Protein AF-A0AAN7MQM8-F1 (afdb_monomer)

Foldseek 3Di:
DDPPPPPLDAEFDADWDDPVVPDIDTQADPDPVRGPDGFDDPQDQQNRYWDDWDWDCPDVVDIDIKTWGHGPVVRDIDID

Nearest PDB structures (foldseek):
  6x89-assembly1_S3  TM=4.770E-01  e=2.152E+00  Vigna radiata
  3q6c-assembly14_O  TM=5.052E-01  e=3.301E+00  Klebsiella variicola At-22
  6z32-assembly2_B  TM=4.452E-01  e=6.873E+00  Homo sapiens
  1o7y-assembly1_D  TM=3.726E-01  e=4.215E+00  Homo sapiens
  5ods-assembly2_B  TM=3.043E-01  e=6.082E+00  Mus musculus

pLDDT: mean 85.38, std 14.24, range [34.16, 97.25]

Organism: Trapa natans (NCBI:txid22666)

Sequence (80 aa):
MNSDKGNIVQSLPGLAISQDGRHWARIEGDNHSGTLFDVGVENEWDSLFVSAPRVVFYRSGDMRMYYHSFDKETGSMQSI

Radius of gyration: 15.48 Å; Cα contacts (8 Å, |Δi|>4): 132; chains: 1; bounding box: 35×22×54 Å

Secondary structure (DSSP, 8-state):
-------------BEEE-SSSSS-EEEP-SSTT-BSSPPPPTTSTTTT--EEEEEEEEETTEEEEEEEEEETTTTEEEE-

Structure (mmCIF, N/CA/C/O backbone):
data_AF-A0AAN7MQM8-F1
#
_entry.id   AF-A0AAN7MQM8-F1
#
loop_
_atom_site.group_PDB
_atom_site.id
_atom_site.type_symbol
_atom_site.label_atom_id
_atom_site.label_alt_id
_atom_site.label_comp_id
_atom_site.label_asym_id
_atom_site.label_entity_id
_atom_site.label_seq_id
_atom_site.pdbx_PDB_ins_code
_atom_site.Cartn_x
_atom_site.Cartn_y
_atom_site.Cartn_z
_atom_site.occupancy
_atom_site.B_iso_or_equiv
_atom_site.auth_seq_id
_atom_site.auth_comp_id
_atom_site.auth_asym_id
_atom_site.auth_atom_id
_atom_site.pdbx_PDB_model_num
ATOM 1 N N . MET A 1 1 ? -6.158 3.745 34.938 1.00 35.53 1 MET A N 1
ATOM 2 C CA . MET A 1 1 ? -5.181 3.086 34.050 1.00 35.53 1 MET A CA 1
ATOM 3 C C . MET A 1 1 ? -5.199 3.853 32.743 1.00 35.53 1 MET A C 1
ATOM 5 O O . MET A 1 1 ? -6.181 3.759 32.023 1.00 35.53 1 MET A O 1
ATOM 9 N N . ASN A 1 2 ? -4.199 4.706 32.511 1.00 34.16 2 ASN A N 1
ATOM 10 C CA . ASN A 1 2 ? -4.033 5.376 31.223 1.00 34.16 2 ASN A CA 1
ATOM 11 C C . ASN A 1 2 ? -3.611 4.302 30.223 1.00 34.16 2 ASN A C 1
ATOM 13 O O . ASN A 1 2 ? -2.553 3.705 30.392 1.00 34.16 2 ASN A O 1
ATOM 17 N N . SER A 1 3 ? -4.456 4.008 29.237 1.00 48.94 3 SER A N 1
ATOM 18 C CA . SER A 1 3 ? -4.010 3.263 28.069 1.00 48.94 3 SER A CA 1
ATOM 19 C C . SER A 1 3 ? -3.027 4.166 27.339 1.00 48.94 3 SER A C 1
ATOM 21 O O . SER A 1 3 ? -3.436 5.199 26.798 1.00 48.94 3 SER A O 1
ATOM 23 N N . ASP A 1 4 ? -1.747 3.806 27.341 1.00 49.28 4 ASP A N 1
ATOM 24 C CA . ASP A 1 4 ? -0.825 4.307 26.334 1.00 49.28 4 ASP A CA 1
ATOM 25 C C . ASP A 1 4 ? -1.505 4.070 24.986 1.00 49.28 4 ASP A C 1
ATOM 27 O O . ASP A 1 4 ? -1.764 2.928 24.596 1.00 49.28 4 ASP A O 1
ATOM 31 N N . LYS A 1 5 ? -1.909 5.156 24.319 1.00 54.41 5 LYS A N 1
ATOM 32 C CA . LYS A 1 5 ? -2.365 5.100 22.935 1.00 54.41 5 LYS A CA 1
ATOM 33 C C . LYS A 1 5 ? -1.138 4.664 22.149 1.00 54.41 5 LYS A C 1
ATOM 35 O O . LYS A 1 5 ? -0.324 5.505 21.782 1.00 54.41 5 LYS A O 1
ATOM 40 N N . GLY A 1 6 ? -0.948 3.353 22.002 1.00 55.88 6 GLY A N 1
ATOM 41 C CA . GLY A 1 6 ? 0.135 2.804 21.203 1.00 55.88 6 GLY A CA 1
ATOM 42 C C . GLY A 1 6 ? 0.091 3.507 19.858 1.00 55.88 6 GLY A C 1
ATOM 43 O O . GLY A 1 6 ? -0.954 3.495 19.209 1.00 55.88 6 GLY A O 1
ATOM 44 N N . ASN A 1 7 ? 1.169 4.206 19.502 1.00 60.91 7 ASN A N 1
ATOM 45 C CA . ASN A 1 7 ? 1.244 4.916 18.235 1.00 60.91 7 ASN A CA 1
ATOM 46 C C . ASN A 1 7 ? 1.023 3.886 17.129 1.00 60.91 7 ASN A C 1
ATOM 48 O O . ASN A 1 7 ? 1.877 3.029 16.894 1.00 60.91 7 ASN A O 1
ATOM 52 N N . ILE A 1 8 ? -0.149 3.932 16.501 1.00 63.50 8 ILE A N 1
ATOM 53 C CA . ILE A 1 8 ? -0.441 3.091 15.351 1.00 63.50 8 ILE A CA 1
ATOM 54 C C . ILE A 1 8 ? 0.432 3.641 14.236 1.00 63.50 8 ILE A C 1
ATOM 56 O O . ILE A 1 8 ? 0.235 4.765 13.778 1.00 63.50 8 ILE A O 1
ATOM 60 N N . VAL A 1 9 ? 1.454 2.876 13.863 1.00 67.81 9 VAL A N 1
ATOM 61 C CA . VAL A 1 9 ? 2.280 3.218 12.711 1.00 67.81 9 VAL A CA 1
ATOM 62 C C . VAL A 1 9 ? 1.406 3.023 11.483 1.00 67.81 9 VAL A C 1
ATOM 64 O O . VAL A 1 9 ? 1.021 1.897 11.163 1.00 67.81 9 VAL A O 1
ATOM 67 N N . GLN A 1 10 ? 1.067 4.129 10.828 1.00 78.62 10 GLN A N 1
ATOM 68 C CA . GLN A 1 10 ? 0.332 4.103 9.573 1.00 78.62 10 GLN A CA 1
ATOM 69 C C . GLN A 1 10 ? 1.171 3.365 8.532 1.00 78.62 10 GLN A C 1
ATOM 71 O O . GLN A 1 10 ? 2.363 3.620 8.352 1.00 78.62 10 GLN A O 1
ATOM 76 N N . SER A 1 11 ? 0.536 2.410 7.871 1.00 79.88 11 SER A N 1
ATOM 77 C CA . SER A 1 11 ? 1.116 1.725 6.730 1.00 79.88 11 SER A CA 1
ATOM 78 C C . SER A 1 11 ? 0.857 2.567 5.488 1.00 79.88 11 SER A C 1
ATOM 80 O O . SER A 1 11 ? -0.297 2.866 5.186 1.00 79.88 11 SER A O 1
ATOM 82 N N . LEU A 1 12 ? 1.938 2.936 4.803 1.00 82.00 12 LEU A N 1
ATOM 83 C CA . LE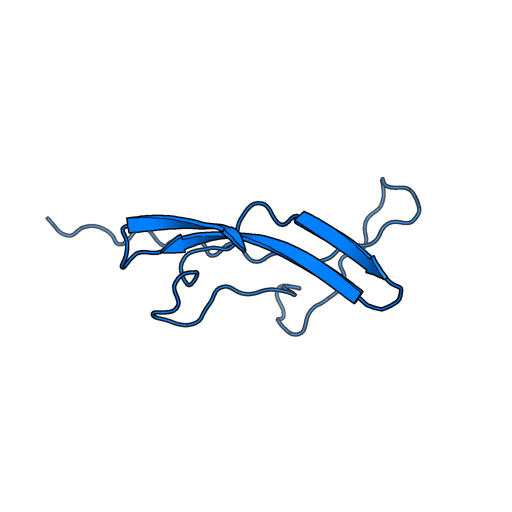U A 1 12 ? 1.948 3.871 3.684 1.00 82.00 12 LEU A CA 1
ATOM 84 C C . LEU A 1 12 ? 2.532 3.187 2.438 1.00 82.00 12 LEU A C 1
ATOM 86 O O . LEU A 1 12 ? 3.751 3.203 2.234 1.00 82.00 12 LEU A O 1
ATOM 90 N N . PRO A 1 13 ? 1.705 2.500 1.628 1.00 85.81 13 PRO A N 1
ATOM 91 C CA . PRO A 1 13 ? 2.184 1.824 0.431 1.00 85.81 13 PRO A CA 1
ATOM 92 C C . PRO A 1 13 ? 2.855 2.784 -0.567 1.00 85.81 13 PRO A C 1
ATOM 94 O O . PRO A 1 13 ? 2.283 3.785 -1.008 1.00 85.81 13 PRO A O 1
ATOM 97 N N . GLY A 1 14 ? 4.084 2.439 -0.955 1.00 89.00 14 GLY A N 1
ATOM 98 C CA . GLY A 1 14 ? 4.830 3.084 -2.038 1.00 89.00 14 GLY A CA 1
ATOM 99 C C . GLY A 1 14 ? 4.859 2.230 -3.309 1.00 89.00 14 GLY A C 1
ATOM 100 O O . GLY A 1 14 ? 4.466 1.063 -3.302 1.00 89.00 14 GLY A O 1
ATOM 101 N N . LEU A 1 15 ? 5.372 2.799 -4.400 1.00 89.25 15 LEU A N 1
ATOM 102 C CA . LEU A 1 15 ? 5.561 2.102 -5.675 1.00 89.25 15 LEU A CA 1
ATOM 103 C C . LEU A 1 15 ? 7.046 1.935 -5.974 1.00 89.25 15 LEU A C 1
ATOM 105 O O . LEU A 1 15 ? 7.860 2.828 -5.741 1.00 89.25 15 LEU A O 1
ATOM 109 N N . ALA A 1 16 ? 7.390 0.790 -6.545 1.00 92.69 16 ALA A N 1
ATOM 110 C CA . ALA A 1 16 ? 8.716 0.534 -7.069 1.00 92.69 16 ALA A CA 1
ATOM 111 C C . ALA A 1 16 ? 8.611 -0.117 -8.450 1.00 92.69 16 ALA A C 1
ATOM 113 O O . ALA A 1 16 ? 7.645 -0.822 -8.744 1.00 92.69 16 ALA A O 1
ATOM 114 N N . ILE A 1 17 ? 9.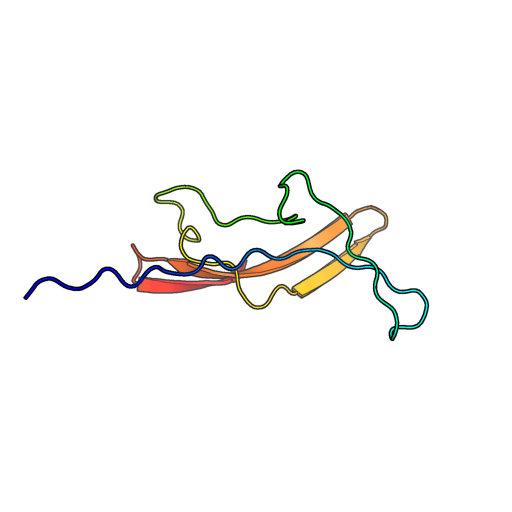616 0.120 -9.288 1.00 93.62 17 ILE A N 1
ATOM 115 C CA . ILE A 1 17 ? 9.732 -0.463 -10.623 1.00 93.62 17 ILE A CA 1
ATOM 116 C C . ILE A 1 17 ? 11.025 -1.264 -10.737 1.00 93.62 17 ILE A C 1
ATOM 118 O O . ILE A 1 17 ? 12.067 -0.882 -10.201 1.00 93.62 17 ILE A O 1
ATOM 122 N N . SER A 1 18 ? 10.956 -2.373 -11.465 1.00 96.69 18 SER A N 1
ATOM 123 C CA . SER A 1 18 ? 12.107 -3.191 -11.818 1.00 96.69 18 SER A CA 1
ATOM 124 C C . SER A 1 18 ? 11.937 -3.749 -13.226 1.00 96.69 18 SER A C 1
ATOM 126 O O . SER A 1 18 ? 10.831 -4.118 -13.618 1.00 96.69 18 SER A O 1
ATOM 128 N N . GLN A 1 19 ? 13.034 -3.817 -13.979 1.00 96.88 19 GLN A N 1
ATOM 129 C CA . GLN A 1 19 ? 13.069 -4.479 -15.288 1.00 96.88 19 GLN A CA 1
ATOM 130 C C . GLN A 1 19 ? 13.480 -5.956 -15.188 1.00 96.88 19 GLN A C 1
ATOM 132 O O . GLN A 1 19 ? 13.232 -6.717 -16.119 1.00 96.88 19 GLN A O 1
ATOM 137 N N . ASP A 1 20 ? 14.104 -6.363 -14.078 1.00 97.00 20 ASP A N 1
ATOM 138 C CA . ASP A 1 20 ? 14.675 -7.703 -13.891 1.00 97.00 20 ASP A CA 1
ATOM 139 C C . ASP A 1 20 ? 14.142 -8.445 -12.651 1.00 97.00 20 ASP A C 1
ATOM 141 O O . ASP A 1 20 ? 14.527 -9.586 -12.388 1.00 97.00 20 ASP A O 1
ATOM 145 N N . GLY A 1 21 ? 13.269 -7.803 -11.873 1.00 95.75 21 GLY A N 1
ATOM 146 C CA . GLY A 1 21 ? 12.702 -8.323 -10.631 1.00 95.75 21 GLY A CA 1
ATOM 147 C C . GLY A 1 21 ? 13.676 -8.375 -9.449 1.00 95.75 21 GLY A C 1
ATOM 148 O O . GLY A 1 21 ? 13.282 -8.814 -8.369 1.00 95.75 21 GLY A O 1
ATOM 149 N N . ARG A 1 22 ? 14.931 -7.937 -9.611 1.00 97.25 22 ARG A N 1
ATOM 150 C CA . ARG A 1 22 ? 15.986 -8.008 -8.583 1.00 97.25 22 ARG A CA 1
ATOM 151 C C . ARG A 1 22 ? 16.428 -6.635 -8.113 1.00 97.25 22 ARG A C 1
ATOM 153 O O . ARG A 1 22 ? 16.615 -6.432 -6.917 1.00 97.25 22 ARG A O 1
ATOM 160 N N . HIS A 1 23 ? 16.569 -5.701 -9.042 1.00 96.62 23 HIS A N 1
ATOM 161 C CA . HIS A 1 23 ? 16.953 -4.329 -8.757 1.00 96.62 23 HIS A CA 1
ATOM 162 C C . HIS A 1 23 ? 15.726 -3.441 -8.879 1.00 96.62 23 HIS A C 1
ATOM 164 O O . HIS A 1 23 ? 15.082 -3.399 -9.927 1.00 96.62 23 HIS A O 1
ATOM 170 N N . TRP A 1 24 ? 15.400 -2.743 -7.800 1.00 96.44 24 TRP A N 1
ATOM 171 C CA . TRP A 1 24 ? 14.187 -1.946 -7.700 1.00 96.44 24 TRP A CA 1
ATOM 172 C C . TRP A 1 24 ? 14.545 -0.481 -7.493 1.00 96.44 24 TRP A C 1
ATOM 174 O O . TRP A 1 24 ? 15.339 -0.148 -6.614 1.00 96.44 24 TRP A O 1
ATOM 184 N N . ALA A 1 25 ? 13.936 0.385 -8.296 1.00 94.25 25 ALA A N 1
ATOM 185 C CA . ALA A 1 25 ? 13.945 1.821 -8.077 1.00 94.25 25 ALA A CA 1
ATOM 186 C C . ALA A 1 25 ? 12.602 2.226 -7.474 1.00 94.25 25 ALA A C 1
ATOM 188 O O . ALA A 1 25 ? 11.545 1.833 -7.976 1.00 94.25 25 ALA A O 1
ATOM 189 N N . ARG A 1 26 ? 12.640 3.009 -6.397 1.00 90.38 26 ARG A N 1
ATOM 190 C CA . ARG A 1 26 ? 11.430 3.589 -5.822 1.00 90.38 26 ARG A CA 1
ATOM 191 C C . ARG A 1 26 ? 10.924 4.708 -6.728 1.00 90.38 26 ARG A C 1
ATOM 193 O O . ARG A 1 26 ? 11.719 5.495 -7.237 1.00 90.38 26 ARG A O 1
ATOM 200 N N . ILE A 1 27 ? 9.615 4.759 -6.929 1.00 88.19 27 ILE A N 1
ATOM 201 C CA . ILE A 1 27 ? 8.951 5.890 -7.569 1.00 88.19 27 ILE A CA 1
ATOM 202 C C . ILE A 1 27 ? 8.550 6.849 -6.455 1.00 88.19 27 ILE A C 1
ATOM 204 O O . ILE A 1 27 ? 7.844 6.454 -5.528 1.00 88.19 27 ILE A O 1
ATOM 208 N N . GLU A 1 28 ? 9.037 8.083 -6.521 1.00 83.56 28 GLU A N 1
ATOM 209 C CA . GLU A 1 28 ? 8.668 9.111 -5.551 1.00 83.56 28 GLU A CA 1
ATOM 210 C C . GLU A 1 28 ? 7.205 9.522 -5.773 1.00 83.56 28 GLU A C 1
ATOM 212 O O . GLU A 1 28 ? 6.791 9.796 -6.901 1.00 83.56 28 GLU A O 1
ATOM 217 N N . GLY A 1 29 ? 6.426 9.504 -4.693 1.00 74.88 29 GLY A N 1
ATOM 218 C CA . GLY A 1 29 ? 5.091 10.092 -4.642 1.00 74.88 29 GLY A CA 1
ATOM 219 C C . GLY A 1 29 ? 5.149 11.562 -4.225 1.00 74.88 29 GLY A C 1
ATOM 220 O O . GLY A 1 29 ? 6.221 12.107 -3.969 1.00 74.88 29 GLY A O 1
ATOM 221 N N . ASP A 1 30 ? 3.983 12.193 -4.106 1.00 75.88 30 ASP A N 1
ATOM 222 C CA . ASP A 1 30 ? 3.877 13.610 -3.723 1.00 75.88 30 ASP A CA 1
ATOM 223 C C . ASP A 1 30 ? 4.309 13.865 -2.265 1.00 75.88 30 ASP A C 1
ATOM 225 O O . ASP A 1 30 ? 4.700 14.973 -1.894 1.00 75.88 30 ASP A O 1
ATOM 229 N N . ASN A 1 31 ? 4.268 12.828 -1.424 1.00 71.62 31 ASN A N 1
ATOM 230 C CA . ASN A 1 31 ? 4.785 12.861 -0.063 1.00 71.62 31 ASN A CA 1
ATOM 231 C C . ASN A 1 31 ? 6.297 12.572 -0.074 1.00 71.62 31 ASN A C 1
ATOM 233 O O . ASN A 1 31 ? 6.743 11.616 -0.704 1.00 71.62 31 ASN A O 1
ATOM 237 N N . HIS A 1 32 ? 7.083 13.326 0.703 1.00 68.56 32 HIS A N 1
ATOM 238 C CA . HIS A 1 32 ? 8.537 13.140 0.856 1.00 68.56 32 HIS A CA 1
ATOM 239 C C . HIS A 1 32 ? 8.952 11.723 1.309 1.00 68.56 32 HIS A C 1
ATOM 241 O O . HIS A 1 32 ? 10.125 11.356 1.253 1.00 68.56 32 HIS A O 1
ATOM 247 N N . SER A 1 33 ? 8.011 10.930 1.826 1.00 67.06 33 SER A N 1
ATOM 248 C CA . SER A 1 33 ? 8.206 9.518 2.159 1.00 67.06 33 SER A CA 1
ATOM 249 C C . SER A 1 33 ? 8.197 8.589 0.938 1.00 67.06 33 SER A C 1
ATOM 251 O O . SER A 1 33 ? 8.585 7.431 1.081 1.00 67.06 33 SER A O 1
ATOM 253 N N . GLY A 1 34 ? 7.808 9.066 -0.248 1.00 66.06 34 GLY A N 1
ATOM 254 C CA . GLY A 1 34 ? 7.610 8.256 -1.454 1.00 66.06 34 GLY A CA 1
ATOM 255 C C . GLY A 1 34 ? 6.273 7.501 -1.471 1.00 66.06 34 GLY A C 1
ATOM 256 O O . GLY A 1 34 ? 6.101 6.561 -2.246 1.00 66.06 34 GLY A O 1
ATOM 257 N N . THR A 1 35 ? 5.344 7.875 -0.589 1.00 77.56 35 THR A N 1
ATOM 258 C CA . THR A 1 35 ? 4.021 7.253 -0.468 1.00 77.56 35 THR A CA 1
ATOM 259 C C . THR A 1 35 ? 3.125 7.684 -1.620 1.00 77.56 35 THR A C 1
ATOM 261 O O . THR A 1 35 ? 3.004 8.876 -1.897 1.00 77.56 35 THR A O 1
ATOM 264 N N . LEU A 1 36 ? 2.478 6.715 -2.268 1.00 75.62 36 LEU A N 1
ATOM 265 C CA . LEU A 1 36 ? 1.474 6.965 -3.310 1.00 75.62 36 LEU A CA 1
ATOM 266 C C . LEU A 1 36 ? 0.045 6.808 -2.801 1.00 75.62 36 LEU A C 1
ATOM 268 O O . LEU A 1 36 ? -0.881 7.307 -3.435 1.00 75.62 36 LEU A O 1
ATOM 272 N N . PHE A 1 37 ? -0.134 6.111 -1.682 1.00 79.62 37 PHE A N 1
ATOM 273 C CA . PHE A 1 37 ? -1.435 5.873 -1.087 1.00 79.62 37 PHE A CA 1
ATOM 274 C C . PHE A 1 37 ? -1.345 6.034 0.430 1.00 79.62 37 PHE A C 1
ATOM 276 O O . PHE A 1 37 ? -0.623 5.287 1.090 1.00 79.62 37 PHE A O 1
ATOM 283 N N . ASP A 1 38 ? -2.032 7.044 0.953 1.00 86.94 38 ASP A N 1
ATOM 284 C CA . ASP A 1 38 ? -2.100 7.323 2.388 1.00 86.94 38 ASP A CA 1
ATOM 285 C C . ASP A 1 38 ? -3.298 6.594 3.018 1.00 86.94 38 ASP A C 1
ATOM 287 O O . ASP A 1 38 ? -4.121 6.000 2.316 1.00 86.94 38 ASP A O 1
ATOM 291 N N . VAL A 1 39 ? -3.394 6.621 4.343 1.00 89.50 39 VAL A N 1
ATOM 292 C CA . VAL A 1 39 ? -4.629 6.236 5.031 1.00 89.50 39 VAL A CA 1
ATOM 293 C C . VAL A 1 39 ? -5.704 7.308 4.846 1.00 89.50 39 VAL A C 1
ATOM 295 O O . VAL A 1 39 ? -5.400 8.464 4.539 1.00 89.50 39 VAL A O 1
ATOM 298 N N . GLY A 1 40 ? -6.959 6.939 5.095 1.00 90.19 40 GLY A N 1
ATOM 299 C CA . GLY A 1 40 ? -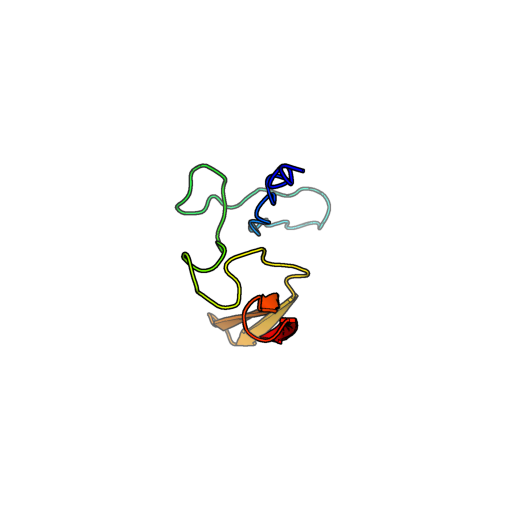8.046 7.907 5.175 1.00 90.19 40 GLY A CA 1
ATOM 300 C C . GLY A 1 40 ? -7.820 8.968 6.257 1.00 90.19 40 GLY A C 1
ATOM 301 O O . GLY A 1 40 ? -7.098 8.755 7.241 1.00 90.19 40 GLY A O 1
ATOM 302 N N . VAL A 1 41 ? -8.453 10.128 6.093 1.00 90.50 41 VAL A N 1
ATOM 303 C CA . VAL A 1 41 ? -8.403 11.203 7.096 1.00 90.50 41 VAL A CA 1
ATOM 304 C C . VAL A 1 41 ? -9.108 10.783 8.388 1.00 90.50 41 VAL A C 1
ATOM 306 O O . VAL A 1 41 ? -9.787 9.760 8.455 1.00 90.50 41 VAL A O 1
ATOM 309 N N . GLU A 1 42 ? -8.955 11.568 9.455 1.00 88.81 42 GLU A N 1
ATOM 310 C CA . GLU A 1 42 ? -9.591 11.255 10.736 1.00 88.81 42 GLU A CA 1
ATOM 311 C C . GLU A 1 42 ? -11.102 10.994 10.574 1.00 88.81 42 GLU A C 1
ATOM 313 O O . GLU A 1 42 ? -11.830 11.806 10.003 1.00 88.81 42 GLU A O 1
ATOM 318 N N . ASN A 1 43 ? -11.560 9.869 11.135 1.00 88.94 43 ASN A N 1
ATOM 319 C CA . ASN A 1 43 ? -12.931 9.340 11.073 1.00 88.94 43 ASN A CA 1
ATOM 320 C C . ASN A 1 43 ? -13.349 8.672 9.754 1.00 88.94 43 ASN A C 1
ATOM 322 O O . ASN A 1 43 ? -14.464 8.163 9.686 1.00 88.94 43 ASN A O 1
ATOM 326 N N . GLU A 1 44 ? -12.481 8.584 8.744 1.00 94.19 44 GLU A N 1
ATOM 327 C CA . GLU A 1 44 ? -12.70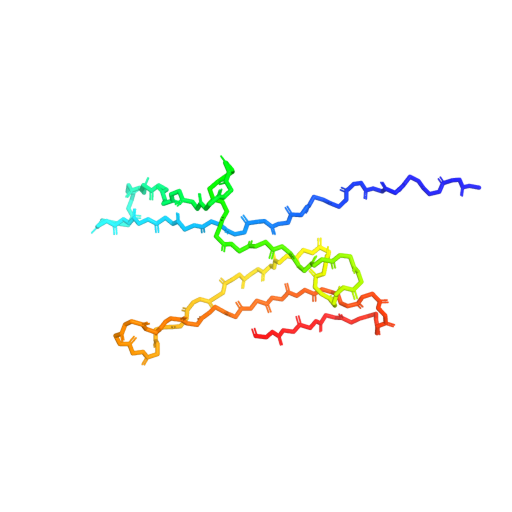5 7.634 7.650 1.00 94.19 44 GLU A CA 1
ATOM 328 C C . GLU A 1 44 ? -12.471 6.194 8.131 1.00 94.19 44 GLU A C 1
ATOM 330 O O . GLU A 1 44 ? -11.676 5.933 9.048 1.00 94.19 44 GLU A O 1
ATOM 335 N N . TRP A 1 45 ? -13.195 5.252 7.518 1.00 94.19 45 TRP A N 1
ATOM 336 C CA . TRP A 1 45 ? -13.236 3.845 7.931 1.00 94.19 45 TRP A CA 1
ATOM 337 C C . TRP A 1 45 ? -11.858 3.170 7.881 1.00 94.19 45 TRP A C 1
ATOM 339 O O . TRP A 1 45 ? -11.612 2.232 8.632 1.00 94.19 45 TRP A O 1
ATOM 349 N N . ASP A 1 46 ? -10.948 3.654 7.038 1.00 93.00 46 ASP A N 1
ATOM 350 C CA . ASP A 1 46 ? -9.601 3.125 6.833 1.00 93.00 46 ASP A CA 1
ATOM 351 C C . ASP A 1 46 ? -8.481 4.013 7.400 1.00 93.00 46 ASP A C 1
ATOM 353 O O . ASP A 1 46 ? -7.298 3.787 7.135 1.00 93.00 46 ASP A O 1
ATOM 357 N N . SER A 1 47 ? -8.828 4.980 8.254 1.00 91.56 47 SER A N 1
ATOM 358 C CA . SER A 1 47 ? -7.896 5.948 8.863 1.00 91.56 47 SER A CA 1
ATOM 359 C C . SER A 1 47 ? -6.801 5.347 9.756 1.00 91.56 47 SER A C 1
ATOM 361 O O . SER A 1 47 ? -5.910 6.051 10.236 1.00 91.56 47 SER A O 1
ATOM 363 N N . LEU A 1 48 ? -6.860 4.041 10.029 1.00 89.94 48 LEU A N 1
ATOM 364 C CA . LEU A 1 48 ? -5.895 3.348 10.878 1.00 89.94 48 LEU A CA 1
ATOM 365 C C . LEU A 1 48 ? -4.638 2.895 10.152 1.00 89.94 48 LEU A C 1
ATOM 367 O O . LEU A 1 48 ? -3.531 3.091 10.649 1.00 89.94 48 LEU A O 1
ATOM 371 N N . PHE A 1 49 ? -4.821 2.201 9.036 1.00 89.69 49 PHE A N 1
ATOM 372 C CA . PHE A 1 49 ? -3.752 1.603 8.249 1.00 89.69 49 PHE A CA 1
ATOM 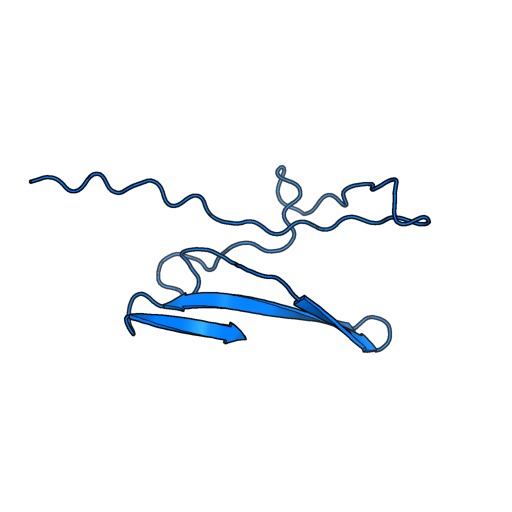373 C C . PHE A 1 49 ? -4.301 1.144 6.901 1.00 89.69 49 PHE A C 1
ATOM 375 O O . PHE A 1 49 ? -5.466 0.782 6.787 1.00 89.69 49 PHE A O 1
ATOM 382 N N . VAL A 1 50 ? -3.432 1.037 5.904 1.00 90.88 50 VAL A N 1
ATOM 383 C CA . VAL A 1 50 ? -3.717 0.327 4.652 1.00 90.88 50 VAL A CA 1
ATOM 384 C C . VAL A 1 50 ? -2.881 -0.943 4.632 1.00 90.88 50 VAL A C 1
ATOM 386 O O . VAL A 1 50 ? -1.689 -0.888 4.901 1.00 90.88 50 VAL A O 1
ATOM 389 N N . SER A 1 51 ? -3.449 -2.110 4.336 1.00 90.31 51 SER A N 1
ATOM 390 C CA . SER A 1 51 ? -2.691 -3.369 4.381 1.00 90.31 51 SER A CA 1
ATOM 391 C C . SER A 1 51 ? -2.947 -4.281 3.189 1.00 90.31 51 SER A C 1
ATOM 393 O O . SER A 1 51 ? -3.987 -4.210 2.537 1.00 90.31 51 SER A O 1
ATOM 395 N N . ALA A 1 52 ? -1.959 -5.142 2.931 1.00 91.50 52 ALA A N 1
ATOM 396 C CA . ALA A 1 52 ? -1.945 -6.136 1.859 1.00 91.50 52 ALA A CA 1
ATOM 397 C C . ALA A 1 52 ? -2.401 -5.585 0.491 1.00 91.50 52 ALA A C 1
ATOM 399 O O . ALA A 1 52 ? -3.327 -6.142 -0.107 1.00 91.50 52 ALA A O 1
ATOM 400 N N . PRO A 1 53 ? -1.759 -4.513 -0.017 1.00 92.31 53 PRO A N 1
ATOM 401 C CA . PRO A 1 53 ? -2.126 -3.945 -1.306 1.00 92.31 53 PRO A CA 1
ATOM 402 C C . PRO A 1 53 ? -2.006 -5.004 -2.408 1.00 92.31 53 PRO A C 1
ATOM 404 O O . PRO A 1 53 ? -0.974 -5.666 -2.550 1.00 92.31 53 PRO A O 1
ATOM 407 N N . ARG A 1 54 ? -3.063 -5.158 -3.207 1.00 94.12 54 ARG A N 1
ATOM 408 C CA . ARG A 1 54 ? -3.071 -5.987 -4.417 1.00 94.12 54 ARG A CA 1
ATOM 409 C C . ARG A 1 54 ? -3.448 -5.144 -5.613 1.00 94.12 54 ARG A C 1
ATOM 411 O O . ARG A 1 54 ? -4.527 -4.567 -5.643 1.00 94.12 54 ARG A O 1
ATOM 418 N N . VAL A 1 55 ? -2.586 -5.122 -6.620 1.00 92.94 55 VAL A N 1
ATOM 419 C CA . VAL A 1 55 ? -2.825 -4.350 -7.839 1.00 92.94 55 VAL A CA 1
ATOM 420 C C . VAL A 1 55 ? -3.284 -5.277 -8.958 1.00 92.94 55 VAL A C 1
ATOM 422 O O . VAL A 1 55 ? -2.633 -6.277 -9.257 1.00 92.94 55 VAL A O 1
ATOM 425 N N . VAL A 1 56 ? -4.405 -4.932 -9.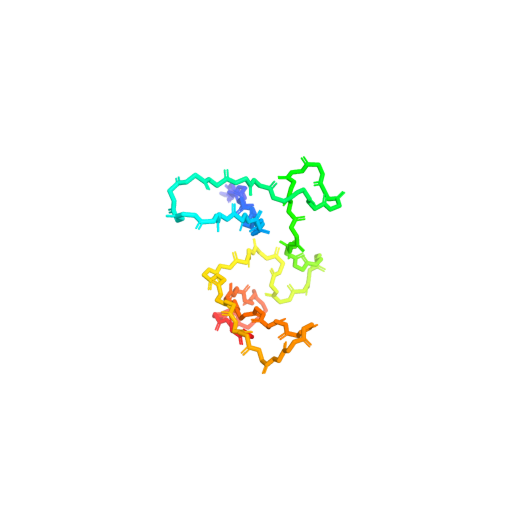584 1.00 95.44 56 VAL A N 1
ATOM 426 C CA . VAL A 1 56 ? -4.948 -5.606 -10.762 1.00 95.44 56 VAL A CA 1
ATOM 427 C C . VAL A 1 56 ? -4.815 -4.676 -11.959 1.00 95.44 56 VAL A C 1
ATOM 429 O O . VAL A 1 56 ? -5.276 -3.534 -11.935 1.00 95.44 56 VAL A O 1
ATOM 432 N N . PHE A 1 57 ? -4.207 -5.183 -13.030 1.00 94.88 57 PHE A N 1
ATOM 433 C CA . PHE A 1 57 ? -4.233 -4.521 -14.328 1.00 94.88 57 PHE A CA 1
ATOM 434 C C . PHE A 1 57 ? -5.612 -4.724 -14.958 1.00 94.88 57 PHE A C 1
ATOM 436 O O . PHE A 1 57 ? -5.975 -5.850 -15.298 1.00 94.88 57 PHE A O 1
ATOM 443 N N . TYR A 1 58 ? -6.388 -3.649 -15.096 1.00 94.19 58 TYR A N 1
ATOM 444 C CA . TYR A 1 58 ? -7.707 -3.720 -15.722 1.00 94.19 58 TYR A CA 1
ATOM 445 C C . TYR A 1 58 ? -7.613 -3.450 -17.227 1.00 94.19 58 TYR A C 1
ATOM 447 O O . TYR A 1 58 ? -8.126 -4.225 -18.034 1.00 94.19 58 TYR A O 1
ATOM 455 N N . ARG A 1 59 ? -6.922 -2.371 -17.613 1.00 95.81 59 ARG A N 1
ATOM 456 C CA . ARG A 1 59 ? -6.600 -2.022 -19.008 1.00 95.81 59 ARG A CA 1
ATOM 457 C C . ARG A 1 59 ? -5.466 -0.998 -19.054 1.00 95.81 59 ARG A C 1
ATOM 459 O O . ARG A 1 59 ? -5.045 -0.476 -18.028 1.00 95.81 59 ARG A O 1
ATOM 466 N N . SER A 1 60 ? -4.983 -0.682 -20.256 1.00 95.50 60 SER A N 1
ATOM 467 C CA . SER A 1 60 ? -3.960 0.355 -20.445 1.00 95.50 60 SER A CA 1
ATOM 468 C C . SER A 1 60 ? -4.378 1.671 -19.779 1.00 95.50 60 SER A C 1
ATOM 470 O O . SER A 1 60 ? -5.443 2.202 -20.088 1.00 95.50 60 SER A O 1
ATOM 472 N N . GLY A 1 61 ? -3.535 2.184 -18.880 1.00 92.19 61 GLY A N 1
ATOM 473 C CA . GLY A 1 61 ? -3.802 3.404 -18.111 1.00 92.19 61 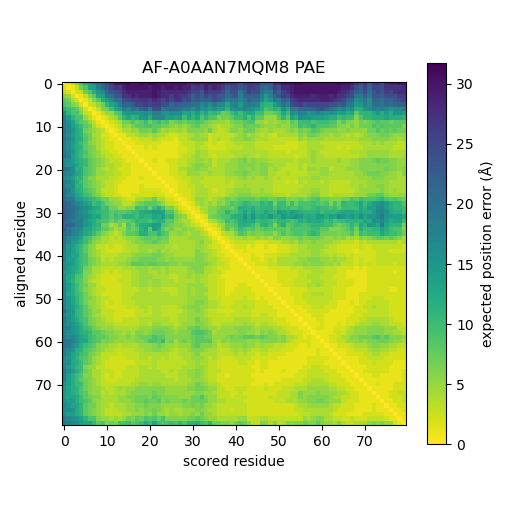GLY A CA 1
ATOM 474 C C . GLY A 1 61 ? -4.772 3.242 -16.932 1.00 92.19 61 GLY A C 1
ATOM 475 O O . GLY A 1 61 ? -5.147 4.245 -16.340 1.00 92.19 61 GLY A O 1
ATOM 476 N N . ASP A 1 62 ? -5.184 2.018 -16.587 1.00 93.38 62 ASP A N 1
ATOM 477 C CA . ASP A 1 62 ? -6.142 1.735 -15.511 1.00 93.38 62 ASP A CA 1
ATOM 478 C C . ASP A 1 62 ? -5.671 0.521 -14.695 1.00 93.38 62 ASP A C 1
ATOM 480 O O . ASP A 1 62 ? -5.797 -0.645 -15.099 1.00 93.38 62 ASP A O 1
ATOM 484 N N . MET A 1 63 ? -5.083 0.823 -13.540 1.00 92.00 63 MET A N 1
ATOM 485 C CA . MET A 1 63 ? -4.705 -0.150 -12.523 1.00 92.00 63 MET A CA 1
ATOM 486 C C . MET A 1 63 ? -5.547 0.101 -11.283 1.00 92.00 63 MET A C 1
ATOM 488 O O . MET A 1 63 ? -5.739 1.246 -10.877 1.00 92.00 63 MET A O 1
ATOM 492 N N . ARG A 1 64 ? -6.018 -0.976 -10.662 1.00 93.44 64 ARG A N 1
ATOM 493 C CA . ARG A 1 64 ? -6.838 -0.904 -9.452 1.00 93.44 64 ARG A CA 1
ATOM 494 C C . ARG A 1 64 ? -6.097 -1.546 -8.307 1.00 93.44 64 ARG A C 1
ATOM 496 O O . ARG A 1 64 ? -5.636 -2.676 -8.445 1.00 93.44 64 ARG A O 1
ATOM 503 N N . MET A 1 65 ? -5.989 -0.827 -7.199 1.00 92.25 65 MET A N 1
ATOM 504 C CA . MET A 1 65 ? -5.436 -1.362 -5.968 1.00 92.25 65 MET A CA 1
ATOM 505 C C . MET A 1 65 ? -6.572 -1.725 -5.019 1.00 92.25 65 MET A C 1
ATOM 507 O O . MET A 1 65 ? -7.416 -0.888 -4.723 1.00 92.25 65 MET A O 1
ATOM 511 N N . TYR A 1 66 ? -6.544 -2.966 -4.556 1.00 94.12 66 TYR A N 1
ATOM 512 C CA . TYR A 1 66 ? -7.409 -3.508 -3.523 1.00 94.12 66 TYR A CA 1
ATOM 513 C C . TYR A 1 66 ? -6.618 -3.599 -2.223 1.00 94.12 66 TYR A C 1
ATOM 515 O O . TYR A 1 66 ? -5.432 -3.949 -2.254 1.00 94.12 66 TYR A O 1
ATOM 523 N N . TYR A 1 67 ? -7.237 -3.298 -1.089 1.00 94.19 67 TYR A N 1
ATOM 524 C CA . TYR A 1 67 ? -6.551 -3.303 0.204 1.00 94.19 67 TYR A CA 1
ATOM 525 C C . TYR A 1 67 ? -7.501 -3.597 1.356 1.00 94.19 67 TYR A C 1
ATOM 527 O O . TYR A 1 67 ? -8.720 -3.592 1.204 1.00 94.19 67 TYR A O 1
ATOM 535 N N . HIS A 1 68 ? -6.918 -3.857 2.524 1.00 94.06 68 HIS A N 1
ATOM 536 C CA . HIS A 1 68 ? -7.656 -4.082 3.759 1.00 94.06 68 HIS A CA 1
ATOM 537 C C . HIS A 1 68 ? -7.364 -2.992 4.787 1.00 94.06 68 HIS A C 1
ATOM 539 O O . HIS A 1 68 ? -6.204 -2.598 4.960 1.00 94.06 68 HIS A O 1
ATOM 545 N N . SER A 1 69 ? -8.397 -2.587 5.523 1.00 94.44 69 SER A N 1
ATOM 546 C CA . SER A 1 69 ? -8.281 -1.764 6.729 1.00 94.44 69 SER A CA 1
ATOM 547 C C . SER A 1 69 ? -9.260 -2.226 7.811 1.00 94.44 69 SER A C 1
ATOM 549 O O . SER A 1 69 ? -9.989 -3.204 7.628 1.00 94.44 69 SER A O 1
ATOM 551 N N . PHE A 1 70 ? -9.248 -1.547 8.953 1.00 93.12 70 PHE A N 1
ATOM 552 C CA . PHE A 1 70 ? -10.121 -1.820 10.083 1.00 93.12 70 PHE A CA 1
ATOM 553 C C . PHE A 1 70 ? -11.001 -0.613 10.382 1.00 93.12 70 PHE A C 1
ATOM 555 O O . PHE A 1 70 ? -10.512 0.432 10.814 1.00 93.12 70 PHE A O 1
ATOM 562 N N . ASP A 1 71 ? -12.304 -0.813 10.233 1.00 94.44 71 ASP A N 1
ATOM 563 C CA . ASP A 1 71 ? -13.299 0.177 10.595 1.00 94.44 71 ASP A CA 1
ATOM 564 C C . ASP A 1 71 ? -13.557 0.125 12.104 1.00 94.44 71 ASP A C 1
ATOM 566 O O . ASP A 1 71 ? -14.067 -0.861 12.645 1.00 94.44 71 ASP A O 1
ATOM 570 N N . LYS A 1 72 ? -13.195 1.213 12.791 1.00 91.12 72 LYS A N 1
ATOM 571 C CA . LYS A 1 72 ? -13.378 1.363 14.241 1.00 91.12 72 LYS A CA 1
ATOM 572 C C . LYS A 1 72 ? -14.838 1.470 14.652 1.00 91.12 72 LYS A C 1
ATOM 574 O O . LYS A 1 72 ? -15.155 1.088 15.775 1.00 91.12 72 LYS A O 1
ATOM 579 N N . GLU A 1 73 ? -15.682 2.045 13.801 1.00 92.12 73 GLU A N 1
ATOM 580 C CA . GLU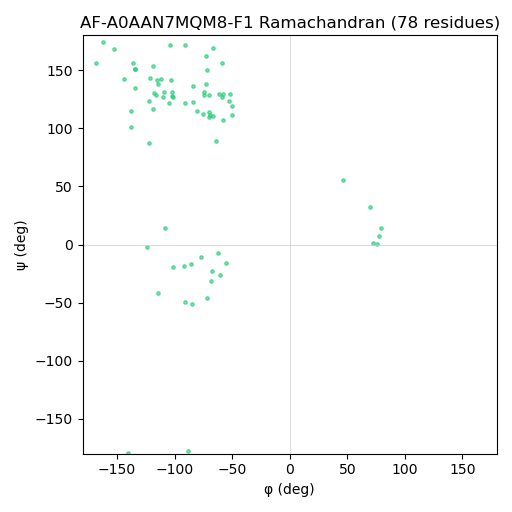 A 1 73 ? -17.088 2.279 14.115 1.00 92.12 73 GLU A CA 1
ATOM 581 C C . GLU A 1 73 ? -17.844 0.953 14.113 1.00 92.12 73 GLU A C 1
ATOM 583 O O . GLU A 1 73 ? -18.563 0.638 15.061 1.00 92.12 73 GLU A O 1
ATOM 588 N N . THR A 1 74 ? -17.614 0.132 13.088 1.00 94.56 74 THR A N 1
ATOM 589 C CA . THR A 1 74 ? -18.236 -1.196 12.988 1.00 94.56 74 THR A CA 1
ATOM 590 C C . THR A 1 74 ? -17.464 -2.287 13.732 1.00 94.56 74 THR A C 1
ATOM 592 O O . THR A 1 74 ? -18.014 -3.356 13.998 1.00 94.56 74 THR A O 1
ATOM 595 N N . GLY A 1 75 ? -16.199 -2.043 14.082 1.00 94.31 75 GLY A N 1
ATOM 596 C CA . GLY A 1 75 ? -15.330 -3.009 14.753 1.00 94.31 75 GLY A CA 1
ATOM 597 C C . GLY A 1 75 ? -14.930 -4.182 13.856 1.00 94.31 75 GLY A C 1
ATOM 598 O O . GLY A 1 75 ? -14.776 -5.303 14.347 1.00 94.31 75 GLY A O 1
ATOM 599 N N . SER A 1 76 ? -14.799 -3.956 12.546 1.00 95.19 76 SER A N 1
ATOM 600 C CA . SER A 1 76 ? -14.622 -5.022 11.557 1.00 95.19 76 SER A CA 1
ATOM 601 C C . SER A 1 76 ? -13.516 -4.734 10.539 1.00 95.19 76 SER A C 1
ATOM 603 O O . SER A 1 76 ? -13.217 -3.587 10.212 1.00 95.19 76 SER A O 1
ATOM 605 N N . MET A 1 77 ? -12.901 -5.804 10.023 1.00 95.12 77 MET A N 1
ATOM 606 C CA . MET A 1 77 ? -11.998 -5.706 8.874 1.00 95.12 77 MET A CA 1
ATOM 607 C C . MET A 1 77 ? -12.813 -5.500 7.602 1.00 95.12 77 MET A C 1
ATOM 609 O O . MET A 1 77 ? -13.700 -6.298 7.296 1.00 95.12 77 MET A O 1
ATOM 613 N N . GLN A 1 78 ? -12.456 -4.478 6.835 1.00 95.06 78 GLN A N 1
ATOM 614 C CA . GLN A 1 78 ? -13.064 -4.175 5.547 1.00 95.06 78 GLN A CA 1
ATOM 615 C C . GLN A 1 78 ? -12.027 -4.246 4.431 1.00 95.06 78 GLN A C 1
ATOM 617 O O . GLN A 1 78 ? -10.822 -4.116 4.656 1.00 95.06 78 GLN A O 1
ATOM 622 N N . SER A 1 79 ? -12.512 -4.528 3.224 1.00 92.88 79 SER A N 1
ATOM 623 C CA . SER A 1 79 ? -11.697 -4.659 2.019 1.00 92.88 79 SER A CA 1
ATOM 624 C C . SER A 1 79 ? -12.368 -3.908 0.887 1.00 92.88 79 SER A C 1
ATOM 6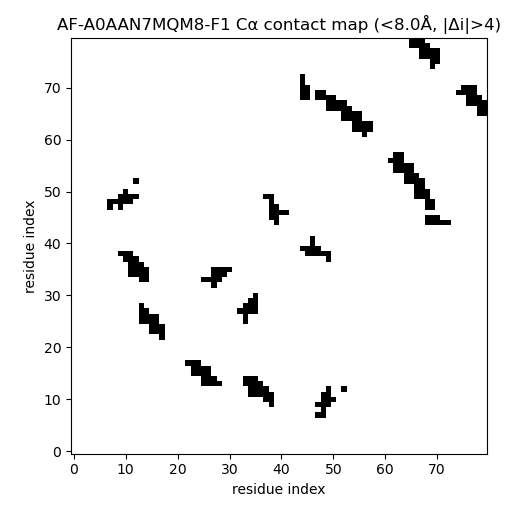26 O O . SER A 1 79 ? -13.572 -4.091 0.693 1.00 92.88 79 SER A O 1
ATOM 628 N N . ILE A 1 80 ? -11.593 -3.138 0.132 1.00 85.81 80 ILE A N 1
ATOM 629 C CA . ILE A 1 80 ? -12.043 -2.545 -1.131 1.00 85.81 80 ILE A CA 1
ATOM 630 C C . ILE A 1 80 ? -11.175 -2.975 -2.292 1.00 85.81 80 ILE A C 1
ATOM 632 O O . ILE A 1 80 ? -10.037 -3.436 -2.039 1.00 85.81 80 ILE A O 1
#

Solvent-accessible surface area (backbone atoms only — not comparable to full-atom values): 5028 Å² total; per-residue (Å²): 133,85,76,76,78,70,82,73,75,64,37,57,54,59,50,69,50,57,94,77,83,77,62,72,47,75,46,77,33,95,41,98,86,22,31,72,42,78,49,43,58,93,88,41,56,32,40,59,29,51,38,80,78,42,78,43,83,76,50,95,98,40,72,47,76,29,36,36,29,49,23,75,90,80,70,42,80,47,74,88

Mean predicted aligned error: 6.59 Å

InterPro domains:
  IPR023296 Glycosyl hydrolase, five-bladed beta-propeller domain superfamily [G3DSA:2.115.10.20] (2-80)
  IPR023296 Glycosyl hydrolase, five-bladed beta-propeller domain superfamily [SSF75005] (11-75)